Protein AF-A0A848GU28-F1 (afdb_monomer_lite)

Foldseek 3Di:
DDDDDDPDDDDPPPCCDPDLVNDDPVVSVVVVVVVVVVCVVVVVDDDQDPVNVVVVVVVVQVVCVVVVVDDPDDPVRVVVVVVVVCCVVCVVVVVVVVVVVVVVVPDDDPDDDDDDDDDD

Secondary structure (DSSP, 8-state):
---------PPP------SGGGS-HHHHHHHHHHHHHHHHHTT-S----HHHHHHHHHHHHHHHHHTT-S----HHHHHHHHHHHHHHHHHHHHHHHHHHHHHHTS--------------

pLDDT: mean 71.31, std 14.0, range [43.69, 92.38]

Organism: NCBI:txid2728837

Structure (mmCIF, N/CA/C/O backbone):
data_AF-A0A848GU28-F1
#
_entry.id   AF-A0A848GU28-F1
#
loop_
_atom_site.group_PDB
_atom_site.id
_atom_site.type_symbol
_atom_site.label_atom_id
_atom_site.label_alt_id
_atom_site.label_comp_id
_atom_site.label_asym_id
_atom_site.label_entity_id
_atom_site.label_seq_id
_atom_site.pdbx_PDB_ins_code
_atom_site.Cartn_x
_atom_site.Cartn_y
_atom_site.Cartn_z
_atom_site.occupancy
_atom_site.B_iso_or_equiv
_atom_site.auth_seq_id
_atom_site.auth_comp_id
_atom_site.auth_asym_id
_atom_site.auth_atom_id
_atom_site.pdbx_PDB_model_num
ATOM 1 N N . MET A 1 1 ? -33.425 -49.531 -48.532 1.00 43.69 1 MET A N 1
ATOM 2 C CA . MET A 1 1 ? -32.156 -48.773 -48.544 1.00 43.69 1 MET A CA 1
ATOM 3 C C . MET A 1 1 ? -32.493 -47.304 -48.344 1.00 43.69 1 MET A C 1
ATOM 5 O O . MET A 1 1 ? -33.384 -46.877 -49.054 1.00 43.69 1 MET A O 1
ATOM 9 N N . ALA A 1 2 ? -31.840 -46.645 -47.368 1.00 49.91 2 ALA A N 1
ATOM 10 C CA . ALA A 1 2 ? -31.670 -45.194 -47.113 1.00 49.91 2 ALA A CA 1
ATOM 11 C C . ALA A 1 2 ? -32.872 -44.238 -47.359 1.00 49.91 2 ALA A C 1
ATOM 13 O O . ALA A 1 2 ? -33.522 -44.290 -48.384 1.00 49.91 2 ALA A O 1
ATOM 14 N N . SER A 1 3 ? -33.209 -43.281 -46.495 1.00 46.41 3 SER A N 1
ATOM 15 C CA . SER A 1 3 ? -32.309 -42.405 -45.745 1.00 46.41 3 SER A CA 1
ATOM 16 C C . SER A 1 3 ? -33.035 -41.730 -44.577 1.00 46.41 3 SER A C 1
ATOM 18 O O . SER A 1 3 ? -34.057 -41.073 -44.755 1.00 46.41 3 SER A O 1
ATOM 20 N N . SER A 1 4 ? -32.430 -41.859 -43.399 1.00 52.81 4 SER A N 1
ATOM 21 C CA . SER A 1 4 ? -32.566 -40.958 -42.257 1.00 52.81 4 SER A CA 1
ATOM 22 C C . SER A 1 4 ? -32.234 -39.521 -42.680 1.00 52.81 4 SER A C 1
ATOM 24 O O . SER A 1 4 ? -31.148 -39.264 -43.200 1.00 52.81 4 SER A O 1
ATOM 26 N N . THR A 1 5 ? -33.165 -38.594 -42.463 1.00 67.44 5 THR A N 1
ATOM 27 C CA . THR A 1 5 ? -32.899 -37.152 -42.486 1.00 67.44 5 THR A CA 1
ATOM 28 C C . THR A 1 5 ? -32.626 -36.719 -41.044 1.00 67.44 5 THR A C 1
ATOM 30 O O . THR A 1 5 ? -33.557 -36.738 -40.237 1.00 67.44 5 THR A O 1
ATOM 33 N N . PRO A 1 6 ? -31.388 -36.355 -40.663 1.00 63.84 6 PRO A N 1
ATOM 34 C CA . PRO A 1 6 ? -31.147 -35.788 -39.344 1.00 63.84 6 PRO A CA 1
ATOM 35 C C . PRO A 1 6 ? -31.723 -34.360 -39.266 1.00 63.84 6 PRO A C 1
ATOM 37 O O . PRO A 1 6 ? -31.700 -33.637 -40.267 1.00 63.84 6 PRO A O 1
ATOM 40 N N . PRO A 1 7 ? -32.242 -33.929 -38.100 1.00 60.88 7 PRO A N 1
ATOM 41 C CA . PRO A 1 7 ? -32.740 -32.573 -37.921 1.00 60.88 7 PRO A CA 1
ATOM 42 C C . PRO A 1 7 ? -31.585 -31.577 -38.053 1.00 60.88 7 PRO A C 1
ATOM 44 O O . PRO A 1 7 ? -30.497 -31.786 -37.515 1.00 60.88 7 PRO A O 1
ATOM 47 N N . GLY A 1 8 ? -31.834 -30.493 -38.789 1.00 51.06 8 GLY A N 1
ATOM 48 C CA . GLY A 1 8 ? -30.879 -29.415 -39.003 1.00 51.06 8 GLY A CA 1
ATOM 49 C C . GLY A 1 8 ? -30.378 -28.843 -37.679 1.00 51.06 8 GLY A C 1
ATOM 50 O O . GLY A 1 8 ? -31.105 -28.142 -36.978 1.00 51.06 8 GLY A O 1
ATOM 51 N N . GLY A 1 9 ? -29.114 -29.122 -37.363 1.00 53.06 9 GLY A N 1
ATOM 52 C CA . GLY A 1 9 ? -28.350 -28.358 -36.392 1.00 53.06 9 GLY A CA 1
ATOM 53 C C . GLY A 1 9 ? -28.142 -26.957 -36.950 1.00 53.06 9 GLY A C 1
ATOM 54 O O . GLY A 1 9 ? -27.354 -26.764 -37.875 1.00 53.06 9 GLY A O 1
ATOM 55 N N . GLY A 1 10 ? -28.880 -25.984 -36.412 1.00 58.53 10 GLY A N 1
ATOM 56 C CA . GLY A 1 10 ? -28.589 -24.573 -36.636 1.00 58.53 10 GLY A CA 1
ATOM 57 C C . GLY A 1 10 ? -27.129 -24.260 -36.271 1.00 58.53 10 GLY A C 1
ATOM 58 O O . GLY A 1 10 ? -26.540 -24.967 -35.447 1.00 58.53 10 GLY A O 1
ATOM 59 N N . PRO A 1 11 ? -26.518 -23.232 -36.887 1.00 60.78 11 PRO A N 1
ATOM 60 C CA . PRO A 1 11 ? -25.116 -22.899 -36.650 1.00 60.78 11 PRO A CA 1
ATOM 61 C C . PRO A 1 11 ? -24.869 -22.704 -35.146 1.00 60.78 11 PRO A C 1
ATOM 63 O O . PRO A 1 11 ? -25.729 -22.121 -34.476 1.00 60.78 11 PRO A O 1
ATOM 66 N N . PRO A 1 12 ? -23.726 -23.164 -34.592 1.00 55.97 12 PRO A N 1
ATOM 67 C CA . PRO A 1 12 ? -23.436 -22.970 -33.180 1.00 55.97 12 PRO A CA 1
ATOM 68 C C . PRO A 1 12 ? -23.502 -21.472 -32.904 1.00 55.97 12 PRO A C 1
ATOM 70 O O . PRO A 1 12 ? -22.793 -20.686 -33.540 1.00 55.97 12 PRO A O 1
ATOM 73 N N . ALA A 1 13 ? -24.393 -21.070 -31.997 1.00 56.31 13 ALA A N 1
ATOM 74 C CA . ALA A 1 13 ? -24.432 -19.707 -31.506 1.00 56.31 13 ALA A CA 1
ATOM 75 C C . ALA A 1 13 ? -23.026 -19.397 -30.995 1.00 56.31 13 ALA A C 1
ATOM 77 O O . ALA A 1 13 ? -22.606 -19.935 -29.971 1.00 56.31 13 ALA A O 1
ATOM 78 N N . ARG A 1 14 ? -22.273 -18.592 -31.757 1.00 58.22 14 ARG A N 1
ATOM 79 C CA . ARG A 1 14 ? -20.974 -18.076 -31.338 1.00 58.22 14 ARG A CA 1
ATOM 80 C C . ARG A 1 14 ? -21.202 -17.487 -29.959 1.00 58.22 14 ARG A C 1
ATOM 82 O O . ARG A 1 14 ? -21.944 -16.516 -29.823 1.00 58.22 14 ARG A O 1
ATOM 89 N N . SER A 1 15 ? -20.644 -18.122 -28.935 1.00 59.28 15 SER A N 1
ATOM 90 C CA . SER A 1 15 ? -20.663 -17.590 -27.586 1.00 59.28 15 SER A CA 1
ATOM 91 C C . SER A 1 15 ? -19.794 -16.339 -27.615 1.00 59.28 15 SER A C 1
ATOM 93 O O . SER A 1 15 ? -18.591 -16.412 -27.376 1.00 59.28 15 SER A O 1
ATOM 95 N N . PHE A 1 16 ? -20.380 -15.198 -27.985 1.00 58.84 16 PHE A N 1
ATOM 96 C CA . PHE A 1 16 ? -19.820 -13.894 -27.667 1.00 58.84 16 PHE A CA 1
ATOM 97 C C . PHE A 1 16 ? -19.574 -13.935 -26.167 1.00 58.84 16 PHE A C 1
ATOM 99 O O . PHE A 1 16 ? -20.510 -14.192 -25.404 1.00 58.84 16 PHE A O 1
ATOM 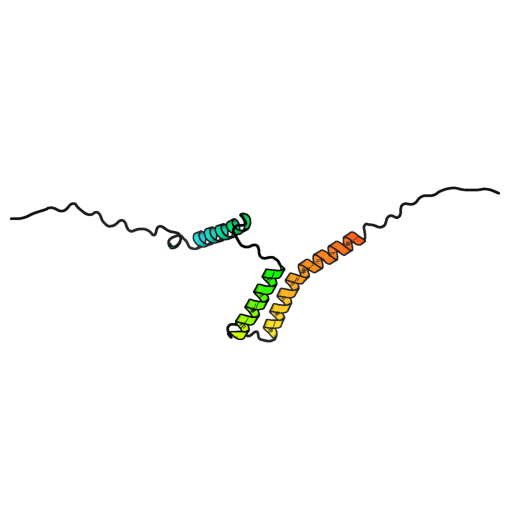106 N N . GLY A 1 17 ? -18.294 -13.903 -25.798 1.00 64.94 17 GLY A N 1
ATOM 107 C CA . GLY A 1 17 ? -17.822 -14.432 -24.531 1.00 64.94 17 GLY A CA 1
ATOM 108 C C . GLY A 1 17 ? -18.671 -13.931 -23.368 1.00 64.94 17 GLY A C 1
ATOM 109 O O . GLY A 1 17 ? -18.782 -12.734 -23.113 1.00 64.94 17 GLY A O 1
ATOM 110 N N . ARG A 1 18 ? -19.343 -14.863 -22.694 1.00 78.81 18 ARG A N 1
ATOM 111 C CA . ARG A 1 18 ? -20.056 -14.576 -21.455 1.00 78.81 18 ARG A CA 1
ATOM 112 C C . ARG A 1 18 ? -19.078 -14.791 -20.319 1.00 78.81 18 ARG A C 1
ATOM 114 O O . ARG A 1 18 ? -18.558 -15.890 -20.160 1.00 78.81 18 ARG A O 1
ATOM 121 N N . GLY A 1 19 ? -18.865 -13.754 -19.525 1.00 83.25 19 GLY A N 1
ATOM 122 C CA . GLY A 1 19 ? -18.037 -13.831 -18.331 1.00 83.25 19 GLY A CA 1
ATOM 123 C C . GLY A 1 19 ? -17.171 -12.598 -18.148 1.00 83.25 19 GLY A C 1
ATOM 124 O O . GLY A 1 19 ? -17.006 -11.783 -19.053 1.00 83.25 19 GLY A O 1
ATOM 125 N N . PHE A 1 20 ? -16.604 -12.483 -16.953 1.00 86.50 20 PHE A N 1
ATOM 126 C CA . PHE A 1 20 ? -15.766 -11.355 -16.557 1.00 86.50 20 PHE A CA 1
ATOM 127 C C . PHE A 1 20 ? -14.552 -11.161 -17.478 1.00 86.50 20 PHE A C 1
ATOM 129 O O . PHE A 1 20 ? -14.164 -10.032 -17.751 1.00 86.50 20 PHE A O 1
ATOM 136 N N . ALA A 1 21 ? -13.986 -12.256 -17.997 1.00 87.19 21 ALA A N 1
ATOM 137 C CA . ALA A 1 21 ? -12.829 -12.248 -18.895 1.00 87.19 21 ALA A CA 1
ATOM 138 C C . ALA A 1 21 ? -13.147 -11.794 -20.331 1.00 87.19 21 ALA A C 1
ATOM 140 O O . ALA A 1 21 ? -12.236 -11.503 -21.095 1.00 87.19 21 ALA A O 1
ATOM 141 N N . SER A 1 22 ? -14.423 -11.765 -20.713 1.00 87.81 22 SER A N 1
ATOM 142 C CA . SER A 1 22 ? -14.866 -11.391 -22.060 1.00 87.81 22 SER A CA 1
ATOM 143 C C . SER A 1 22 ? -15.533 -10.013 -22.110 1.00 87.81 22 SER A C 1
ATOM 145 O O . SER A 1 22 ? -15.982 -9.594 -23.174 1.00 87.81 22 SER A O 1
ATOM 147 N N . MET A 1 23 ? -15.624 -9.325 -20.965 1.00 85.69 23 MET A N 1
ATOM 148 C CA . MET A 1 23 ? -16.049 -7.928 -20.884 1.00 85.69 23 MET A CA 1
ATOM 149 C C . MET A 1 23 ? -14.942 -6.983 -21.354 1.00 85.69 23 MET A C 1
ATOM 151 O O . MET A 1 23 ? -13.771 -7.346 -21.421 1.00 85.69 23 MET A O 1
ATOM 155 N N . ASP A 1 24 ? -15.339 -5.744 -21.627 1.00 90.75 24 ASP A N 1
ATOM 156 C CA . ASP A 1 24 ? -14.418 -4.640 -21.857 1.00 90.75 24 ASP A CA 1
ATOM 157 C C . ASP A 1 24 ? -13.440 -4.453 -20.668 1.00 90.75 24 ASP A C 1
ATOM 159 O O . ASP A 1 24 ? -13.872 -4.534 -19.508 1.00 90.75 24 ASP A O 1
ATOM 163 N N . PRO A 1 25 ? -12.137 -4.217 -20.920 1.00 90.88 25 PRO A N 1
ATOM 164 C CA . PRO A 1 25 ? -11.122 -4.099 -19.873 1.00 90.88 25 PRO A CA 1
ATOM 165 C C . PRO A 1 25 ? -11.344 -2.917 -18.921 1.00 90.88 25 PRO A C 1
ATOM 167 O O . PRO A 1 25 ? -11.020 -3.030 -17.736 1.00 90.88 25 PRO A O 1
ATOM 170 N N . GLU A 1 26 ? -11.916 -1.802 -19.382 1.00 90.75 26 GLU A N 1
ATOM 171 C CA . GLU A 1 26 ? -12.219 -0.664 -18.509 1.00 90.75 26 GLU A CA 1
ATOM 172 C C . GLU A 1 26 ? -13.318 -1.046 -17.520 1.00 90.75 26 GLU A C 1
ATOM 174 O O . GLU A 1 26 ? -13.175 -0.866 -16.306 1.00 90.75 26 GLU A O 1
ATOM 179 N N . ARG A 1 27 ? -14.370 -1.698 -18.025 1.00 89.50 27 ARG A N 1
ATOM 180 C CA . ARG A 1 27 ? -15.464 -2.214 -17.196 1.00 89.50 27 ARG A CA 1
ATOM 181 C C . ARG A 1 27 ? -14.993 -3.298 -16.228 1.00 89.50 27 ARG A C 1
ATOM 183 O O . ARG A 1 27 ? -15.434 -3.338 -15.080 1.00 89.50 27 ARG A O 1
ATOM 190 N N . GLN A 1 28 ? -14.082 -4.165 -16.660 1.00 92.38 28 GLN A N 1
ATOM 191 C CA . GLN A 1 28 ? -13.479 -5.187 -15.806 1.00 92.38 28 GLN A CA 1
ATOM 192 C C . GLN A 1 28 ? -12.715 -4.550 -14.639 1.00 92.38 28 GLN A C 1
ATOM 194 O O . GLN A 1 28 ? -12.895 -4.945 -13.484 1.00 92.38 28 GLN A O 1
ATOM 199 N N . ARG A 1 29 ? -11.905 -3.524 -14.926 1.00 92.00 29 ARG A N 1
ATOM 200 C CA . ARG A 1 29 ? -11.154 -2.778 -13.913 1.00 92.00 29 ARG A CA 1
ATOM 201 C C . ARG A 1 29 ? -12.082 -2.067 -12.943 1.00 92.00 29 ARG A C 1
ATOM 203 O O . ARG A 1 29 ? -11.820 -2.088 -11.742 1.00 92.00 29 ARG A O 1
ATOM 210 N N . GLU A 1 30 ? -13.155 -1.461 -13.435 1.00 91.31 30 GLU A N 1
ATOM 211 C CA . GLU A 1 30 ? -14.131 -0.781 -12.591 1.00 91.31 30 GLU A CA 1
ATOM 212 C C . GLU A 1 30 ? -14.810 -1.758 -11.624 1.00 91.31 30 GLU A C 1
ATOM 214 O O . GLU A 1 30 ? -14.818 -1.517 -10.416 1.00 91.31 30 GLU A O 1
ATOM 219 N N . ILE A 1 31 ? -15.292 -2.899 -12.125 1.00 90.31 31 ILE A N 1
ATOM 220 C CA . ILE A 1 31 ? -15.928 -3.935 -11.301 1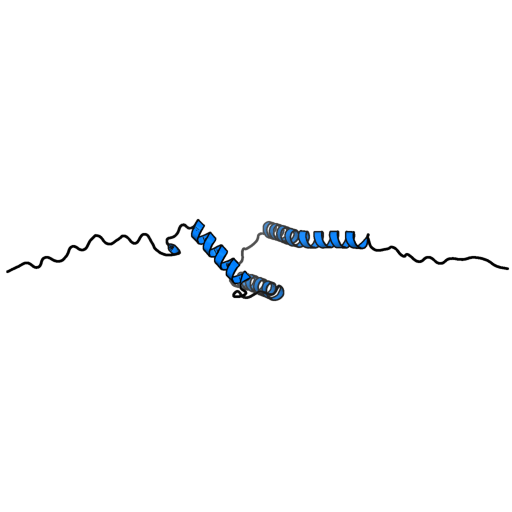.00 90.31 31 ILE A CA 1
ATOM 221 C C . ILE A 1 31 ? -14.931 -4.524 -10.294 1.00 90.31 31 ILE A C 1
ATOM 223 O O . ILE A 1 31 ? -15.272 -4.680 -9.124 1.00 90.31 31 ILE A O 1
ATOM 227 N N . ALA A 1 32 ? -13.689 -4.806 -10.703 1.00 91.19 32 ALA A N 1
ATOM 228 C CA . ALA A 1 32 ? -12.643 -5.267 -9.787 1.00 91.19 32 ALA A CA 1
ATOM 229 C C . ALA A 1 32 ? -12.358 -4.228 -8.688 1.00 91.19 32 ALA A C 1
ATOM 231 O O . ALA A 1 32 ? -12.272 -4.565 -7.506 1.00 91.19 32 ALA A O 1
ATOM 232 N N . SER A 1 33 ? -12.279 -2.950 -9.067 1.00 89.56 33 SER A N 1
ATOM 233 C CA . SER A 1 33 ? -12.038 -1.836 -8.143 1.00 89.56 33 SER A CA 1
ATOM 234 C C . SER A 1 33 ? -13.208 -1.623 -7.179 1.00 89.56 33 SER A C 1
ATOM 236 O O . SER A 1 33 ? -13.008 -1.261 -6.022 1.00 89.56 33 SER A O 1
ATOM 238 N N . GLN A 1 34 ? -14.447 -1.832 -7.630 1.00 89.50 34 GLN A N 1
ATOM 239 C CA . GLN A 1 34 ? -15.633 -1.817 -6.771 1.00 89.50 34 GLN A CA 1
ATOM 240 C C . GLN A 1 34 ? -15.663 -3.030 -5.831 1.00 89.50 34 GLN A C 1
ATOM 242 O O . GLN A 1 34 ? -15.944 -2.863 -4.650 1.00 89.50 34 GLN A O 1
ATOM 247 N N . GLY A 1 35 ? -15.311 -4.224 -6.315 1.00 87.69 35 GLY A N 1
ATOM 248 C CA . GLY A 1 35 ? -15.247 -5.442 -5.505 1.00 87.69 35 GLY A CA 1
ATOM 249 C C . GLY A 1 35 ? -14.223 -5.354 -4.372 1.00 87.69 35 GLY A C 1
ATOM 250 O O . GLY A 1 35 ? -14.539 -5.708 -3.239 1.00 87.69 35 GLY A O 1
ATOM 251 N N . GLY A 1 36 ? -13.033 -4.814 -4.652 1.00 83.81 36 GLY A N 1
ATOM 252 C CA . GLY A 1 36 ? -12.007 -4.574 -3.632 1.00 83.81 36 GLY A CA 1
ATOM 253 C C . GLY A 1 36 ? -12.466 -3.585 -2.558 1.00 83.81 36 GLY A C 1
ATOM 254 O O . GLY A 1 36 ? -12.371 -3.880 -1.370 1.00 83.81 36 GLY A O 1
ATOM 255 N N . ARG A 1 37 ? -13.042 -2.445 -2.965 1.00 82.56 37 ARG A N 1
ATOM 256 C CA . ARG A 1 37 ? -13.591 -1.448 -2.026 1.00 82.56 37 ARG A CA 1
ATOM 257 C C . ARG A 1 37 ? -14.715 -2.022 -1.171 1.00 82.56 37 ARG A C 1
ATOM 259 O O . ARG A 1 37 ? -14.657 -1.921 0.047 1.00 82.56 37 ARG A O 1
ATOM 266 N N . ALA A 1 38 ? -15.670 -2.710 -1.792 1.00 82.06 38 ALA A N 1
ATOM 267 C CA . ALA A 1 38 ? -16.777 -3.338 -1.084 1.00 82.06 38 ALA A CA 1
ATOM 268 C C . ALA A 1 38 ? -16.303 -4.401 -0.078 1.00 82.06 38 ALA A C 1
ATOM 270 O O . ALA A 1 38 ? -16.907 -4.544 0.979 1.00 82.06 38 ALA A O 1
ATOM 271 N N . ALA A 1 39 ? -15.236 -5.149 -0.375 1.00 83.25 39 ALA A N 1
ATOM 272 C CA . ALA A 1 39 ? -14.689 -6.143 0.549 1.00 83.25 39 ALA A CA 1
ATOM 273 C C . ALA A 1 39 ? -14.063 -5.510 1.804 1.00 83.25 39 ALA A C 1
ATOM 275 O O . ALA A 1 39 ? -14.210 -6.067 2.896 1.00 83.25 39 ALA A O 1
ATOM 276 N N . HIS A 1 40 ? -13.411 -4.352 1.646 1.00 75.62 40 HIS A N 1
ATOM 277 C CA . HIS A 1 40 ? -12.917 -3.539 2.759 1.00 75.62 40 HIS A CA 1
ATOM 278 C C . HIS A 1 40 ? -14.068 -2.910 3.549 1.00 75.62 40 HIS A C 1
ATOM 280 O O . HIS A 1 40 ? -14.126 -3.072 4.759 1.00 75.62 40 HIS A O 1
ATOM 286 N N . GLU A 1 41 ? -15.030 -2.277 2.872 1.00 76.81 41 GLU A N 1
ATOM 287 C CA . GLU A 1 41 ? -16.205 -1.663 3.513 1.00 76.81 41 GLU A CA 1
ATOM 288 C C . GLU A 1 41 ? -17.042 -2.674 4.310 1.00 76.81 41 GLU A C 1
ATOM 290 O O . GLU A 1 41 ? -17.600 -2.343 5.352 1.00 76.81 41 GLU A O 1
ATOM 295 N N . ARG A 1 42 ? -17.136 -3.919 3.830 1.00 80.06 42 ARG A N 1
ATOM 296 C CA . ARG A 1 42 ? -17.890 -4.998 4.487 1.00 80.06 42 ARG A CA 1
ATOM 297 C C . ARG A 1 42 ? -17.106 -5.714 5.590 1.00 80.06 42 ARG A C 1
ATOM 299 O O . ARG A 1 42 ? -17.650 -6.647 6.174 1.00 80.06 42 ARG A O 1
ATOM 306 N N . GLY A 1 43 ? -15.843 -5.353 5.839 1.00 71.88 43 GLY A N 1
ATOM 307 C CA . GLY A 1 43 ? -14.994 -6.004 6.848 1.00 71.88 43 GLY A CA 1
ATOM 308 C C . GLY A 1 43 ? -14.674 -7.476 6.552 1.00 71.88 43 GLY A C 1
ATOM 309 O O . GLY A 1 43 ? -14.233 -8.212 7.427 1.00 71.88 43 GLY A O 1
ATOM 310 N N . THR A 1 44 ? -14.922 -7.936 5.321 1.00 75.69 44 THR A N 1
ATOM 311 C CA . THR A 1 44 ? -14.541 -9.288 4.875 1.00 75.69 44 THR A CA 1
ATOM 312 C C . THR A 1 44 ? -13.060 -9.381 4.518 1.00 75.69 44 THR A C 1
ATOM 314 O O . THR A 1 44 ? -12.496 -10.472 4.495 1.00 75.69 44 THR A O 1
ATOM 317 N N . ALA A 1 45 ? -12.433 -8.242 4.218 1.00 74.69 45 ALA A N 1
ATOM 318 C CA . ALA A 1 45 ? -10.994 -8.145 4.052 1.00 74.69 45 ALA A CA 1
ATOM 319 C C . ALA A 1 45 ? -10.302 -8.080 5.422 1.00 74.69 45 ALA A C 1
ATOM 321 O O . ALA A 1 45 ? -10.840 -7.515 6.370 1.00 74.69 45 ALA A O 1
ATOM 322 N N . HIS A 1 46 ? -9.088 -8.628 5.509 1.00 71.50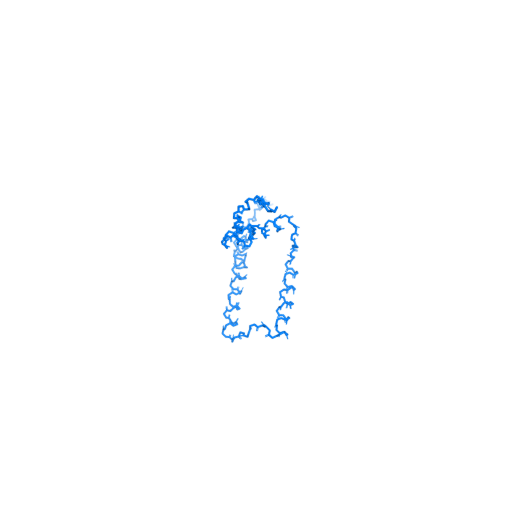 46 HIS A N 1
ATOM 323 C CA . HIS A 1 46 ? -8.230 -8.434 6.673 1.00 71.50 46 HIS A CA 1
ATOM 324 C C . HIS A 1 46 ? -7.884 -6.945 6.795 1.00 71.50 46 HIS A C 1
ATOM 326 O O . HIS A 1 46 ? -7.292 -6.358 5.883 1.00 71.50 46 HIS A O 1
ATOM 332 N N . GLU A 1 47 ? -8.292 -6.332 7.903 1.00 72.00 47 GLU A N 1
ATOM 333 C CA . GLU A 1 47 ? -7.868 -4.984 8.249 1.00 72.00 47 GLU A CA 1
ATOM 334 C C . GLU A 1 47 ? -6.444 -5.051 8.778 1.00 72.00 47 GLU A C 1
ATOM 336 O O . GLU A 1 47 ? -6.195 -5.557 9.869 1.00 72.00 47 GLU A O 1
ATOM 341 N N . PHE A 1 48 ? -5.501 -4.555 7.984 1.00 72.50 48 PHE A N 1
ATOM 342 C CA . PHE A 1 48 ? -4.134 -4.410 8.447 1.00 72.50 48 PHE A CA 1
ATOM 343 C C . PHE A 1 48 ? -4.089 -3.295 9.478 1.00 72.50 48 PHE A C 1
ATOM 345 O O . PHE A 1 48 ? -4.381 -2.134 9.170 1.00 72.50 48 PHE A O 1
ATOM 352 N N . THR A 1 49 ? -3.660 -3.628 10.688 1.00 81.69 49 THR A N 1
ATOM 353 C CA . THR A 1 49 ? -3.240 -2.593 11.623 1.00 81.69 49 THR A CA 1
ATOM 354 C C . THR A 1 49 ? -2.020 -1.860 11.052 1.00 81.69 49 THR A C 1
ATOM 356 O O . THR A 1 49 ? -1.231 -2.408 10.274 1.00 81.69 49 THR A O 1
ATOM 359 N N . SER A 1 50 ? -1.827 -0.597 11.438 1.00 77.50 50 SER A N 1
ATOM 360 C CA . SER A 1 50 ? -0.655 0.188 11.016 1.00 77.50 50 SER A CA 1
ATOM 361 C C . SER A 1 50 ? 0.675 -0.497 11.360 1.00 77.50 50 SER A C 1
ATOM 363 O O . SER A 1 50 ? 1.676 -0.300 10.669 1.00 77.50 50 SER A O 1
ATOM 365 N N . GLU A 1 51 ? 0.690 -1.294 12.429 1.00 79.25 51 GLU A N 1
ATOM 366 C CA . GLU A 1 51 ? 1.846 -2.078 12.854 1.00 79.25 51 GLU A CA 1
ATOM 367 C C . GLU A 1 51 ? 2.097 -3.263 11.913 1.00 79.25 51 GLU A C 1
ATOM 369 O O . GLU A 1 51 ? 3.200 -3.390 11.377 1.00 79.25 51 GLU A O 1
ATOM 374 N N . GLU A 1 52 ? 1.064 -4.048 11.602 1.00 79.94 52 GLU A N 1
ATOM 375 C CA . GLU A 1 52 ? 1.163 -5.176 10.667 1.00 79.94 52 GLU A CA 1
ATOM 376 C C . GLU A 1 52 ? 1.533 -4.728 9.250 1.00 79.94 52 GLU A C 1
ATOM 378 O O . GLU A 1 52 ? 2.375 -5.352 8.604 1.00 79.94 52 GLU A O 1
ATOM 383 N N . ALA A 1 53 ? 0.977 -3.612 8.764 1.00 84.88 53 ALA A N 1
ATOM 384 C CA . ALA A 1 53 ? 1.335 -3.059 7.457 1.00 84.88 53 ALA A CA 1
ATOM 385 C C . ALA A 1 53 ? 2.829 -2.691 7.385 1.00 84.88 53 ALA A C 1
ATOM 387 O O . ALA A 1 53 ? 3.501 -2.933 6.376 1.00 84.88 53 ALA A O 1
ATOM 388 N N . ARG A 1 54 ? 3.372 -2.135 8.476 1.00 83.06 54 ARG A N 1
ATOM 389 C CA . ARG A 1 54 ? 4.790 -1.776 8.581 1.00 83.06 54 ARG A CA 1
ATOM 390 C C . ARG A 1 54 ? 5.681 -3.011 8.650 1.00 83.06 54 ARG A C 1
ATOM 392 O O . ARG A 1 54 ? 6.728 -3.035 7.997 1.00 83.06 54 ARG A O 1
ATOM 399 N N . GLU A 1 55 ? 5.287 -4.026 9.415 1.00 84.44 55 GLU A N 1
ATOM 400 C CA . GLU A 1 55 ? 6.030 -5.282 9.512 1.00 84.44 55 GLU A CA 1
ATOM 401 C C . GLU A 1 55 ? 6.036 -6.024 8.172 1.00 84.44 55 GLU A C 1
ATOM 403 O O . GLU A 1 55 ? 7.101 -6.418 7.690 1.00 84.44 55 GLU A O 1
ATOM 408 N N . ALA A 1 56 ? 4.877 -6.130 7.518 1.00 85.94 56 ALA A N 1
ATOM 409 C CA . ALA A 1 56 ? 4.739 -6.742 6.203 1.00 85.94 56 ALA A CA 1
ATOM 410 C C . ALA A 1 56 ? 5.574 -6.010 5.142 1.00 85.94 56 ALA A C 1
ATOM 412 O O . ALA A 1 56 ? 6.289 -6.655 4.374 1.00 85.94 56 ALA A O 1
ATOM 413 N N . GLY A 1 57 ? 5.558 -4.672 5.135 1.00 84.88 57 GLY A N 1
ATOM 414 C CA . GLY A 1 57 ? 6.398 -3.867 4.245 1.00 84.88 57 GLY A CA 1
ATOM 415 C C . GLY A 1 57 ? 7.896 -4.075 4.497 1.00 84.88 57 GLY A C 1
ATOM 416 O O . GLY A 1 57 ? 8.659 -4.303 3.558 1.00 84.88 57 GLY A O 1
ATOM 417 N N . SER A 1 58 ? 8.316 -4.074 5.766 1.00 86.94 58 SER A N 1
ATOM 418 C CA . SER A 1 58 ? 9.706 -4.341 6.167 1.00 86.94 58 SER A CA 1
ATOM 419 C C . SER A 1 58 ? 10.160 -5.738 5.738 1.00 86.94 58 SER A C 1
ATOM 421 O O . SER A 1 58 ? 11.225 -5.903 5.142 1.00 86.94 58 SER A O 1
ATOM 423 N N . LYS A 1 59 ? 9.325 -6.752 5.981 1.00 89.38 59 LYS A N 1
ATOM 424 C CA . LYS A 1 59 ? 9.590 -8.141 5.603 1.00 89.38 59 LYS A CA 1
ATOM 425 C C . LYS A 1 59 ? 9.643 -8.319 4.088 1.00 89.38 59 LYS A C 1
ATOM 427 O O . LYS A 1 59 ? 10.538 -8.998 3.596 1.00 89.38 59 LYS A O 1
ATOM 432 N N . GLY A 1 60 ? 8.729 -7.689 3.353 1.00 87.19 60 GLY A N 1
ATOM 433 C CA . GLY A 1 60 ? 8.709 -7.708 1.892 1.00 87.19 60 GLY A CA 1
ATOM 434 C C . GLY A 1 60 ? 9.958 -7.070 1.284 1.00 87.19 60 GLY A C 1
ATOM 435 O O . GLY A 1 60 ? 10.565 -7.658 0.393 1.00 87.19 60 GLY A O 1
ATOM 436 N N . GLY A 1 61 ? 10.391 -5.922 1.813 1.00 84.25 61 GLY A N 1
ATOM 437 C CA . GLY A 1 61 ? 11.618 -5.253 1.375 1.00 84.25 61 GLY A CA 1
ATOM 438 C C . GLY A 1 61 ? 12.870 -6.098 1.616 1.00 84.25 61 GLY A C 1
ATOM 439 O O . GLY A 1 61 ? 13.682 -6.266 0.708 1.00 84.25 61 GLY A O 1
ATOM 440 N N . LYS A 1 62 ? 12.991 -6.702 2.807 1.00 84.06 62 LYS A N 1
ATOM 441 C CA . LYS A 1 62 ? 14.092 -7.626 3.129 1.00 84.06 62 LYS A CA 1
ATOM 442 C C . LYS A 1 62 ? 14.093 -8.844 2.210 1.00 84.06 62 LYS A C 1
ATOM 444 O O . LYS A 1 62 ? 15.112 -9.144 1.603 1.00 84.06 62 LYS A O 1
ATOM 449 N N . ALA A 1 63 ? 12.937 -9.482 2.032 1.00 84.0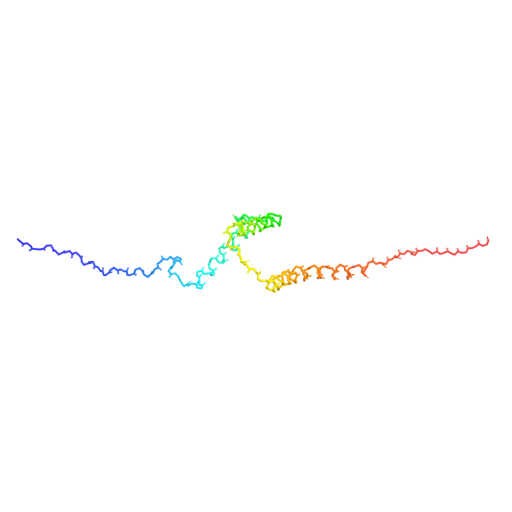0 63 ALA A N 1
ATOM 450 C CA . ALA A 1 63 ? 12.806 -10.649 1.167 1.00 84.00 63 ALA A CA 1
ATOM 451 C C . ALA A 1 63 ? 13.123 -10.331 -0.304 1.00 84.00 63 ALA A C 1
ATOM 453 O O . ALA A 1 63 ? 13.724 -11.153 -0.987 1.00 84.00 63 ALA A O 1
ATOM 454 N N . ALA A 1 64 ? 12.739 -9.154 -0.807 1.00 81.56 64 ALA A N 1
ATOM 455 C CA . ALA A 1 64 ? 13.084 -8.723 -2.161 1.00 81.56 64 ALA A CA 1
ATOM 456 C C . ALA A 1 64 ? 14.595 -8.500 -2.325 1.00 81.56 64 ALA A C 1
ATOM 458 O O . ALA A 1 64 ? 15.158 -8.878 -3.352 1.00 81.56 64 ALA A O 1
ATOM 459 N N . HIS A 1 65 ? 15.250 -7.932 -1.309 1.00 79.44 65 HIS A N 1
ATOM 460 C CA . HIS A 1 65 ? 16.698 -7.731 -1.309 1.00 79.44 65 HIS A CA 1
ATOM 461 C C . HIS A 1 65 ? 17.453 -9.066 -1.244 1.00 79.44 65 HIS A C 1
ATOM 463 O O . HIS A 1 65 ? 18.341 -9.310 -2.052 1.00 79.44 65 HIS A O 1
ATOM 469 N N . GLU A 1 66 ? 17.027 -9.981 -0.370 1.00 80.69 66 GLU A N 1
ATOM 470 C CA . GLU A 1 66 ? 17.583 -11.338 -0.260 1.00 80.69 66 GLU A CA 1
ATOM 471 C C . GLU A 1 66 ? 17.414 -12.159 -1.548 1.00 80.69 66 GLU A C 1
ATOM 473 O O . GLU A 1 66 ? 18.286 -12.946 -1.907 1.00 80.69 66 GLU A O 1
ATOM 478 N N . ARG A 1 67 ? 16.294 -11.980 -2.260 1.00 84.06 67 ARG A N 1
ATOM 479 C CA . ARG A 1 67 ? 15.999 -12.684 -3.519 1.00 84.06 67 ARG A CA 1
ATOM 480 C C . ARG A 1 67 ? 16.627 -12.027 -4.750 1.00 84.06 67 ARG A C 1
ATOM 482 O O . ARG A 1 67 ? 16.458 -12.553 -5.846 1.00 84.06 67 ARG A O 1
ATOM 489 N N . GLY A 1 68 ? 17.295 -10.882 -4.596 1.00 78.69 68 GLY A N 1
ATOM 490 C CA . GLY A 1 68 ? 17.864 -10.122 -5.714 1.00 78.69 68 GLY A CA 1
ATOM 491 C C . GLY A 1 68 ? 16.818 -9.549 -6.678 1.00 78.69 68 GLY A C 1
ATOM 492 O O . GLY A 1 68 ? 17.154 -9.169 -7.792 1.00 78.69 68 GLY A O 1
ATOM 493 N N . THR A 1 69 ? 15.545 -9.497 -6.274 1.00 77.38 69 THR A N 1
ATOM 494 C CA . THR A 1 69 ? 14.459 -8.876 -7.054 1.00 77.38 69 THR A CA 1
ATOM 495 C C . THR A 1 69 ? 14.212 -7.428 -6.636 1.00 77.38 69 THR A C 1
ATOM 497 O O . THR A 1 69 ? 13.265 -6.802 -7.110 1.00 77.38 69 THR A O 1
ATOM 500 N N . ALA A 1 70 ? 14.990 -6.917 -5.682 1.00 76.06 70 ALA A N 1
ATOM 501 C CA . ALA A 1 70 ? 14.954 -5.517 -5.305 1.00 76.06 70 ALA A CA 1
ATOM 502 C C . ALA A 1 70 ? 15.467 -4.651 -6.460 1.00 76.06 70 ALA A C 1
ATOM 504 O O . ALA A 1 70 ? 16.423 -5.010 -7.144 1.00 76.06 70 ALA A O 1
ATOM 505 N N . HIS A 1 71 ? 14.830 -3.498 -6.654 1.00 73.31 71 HIS A N 1
ATOM 506 C CA . HIS A 1 71 ? 15.350 -2.465 -7.541 1.00 73.31 71 HIS A CA 1
ATOM 507 C C . HIS A 1 71 ? 16.653 -1.920 -6.944 1.00 73.31 71 HIS A C 1
ATOM 509 O O . HIS A 1 71 ? 16.660 -1.435 -5.810 1.00 73.31 71 HIS A O 1
ATOM 515 N N . GLU A 1 72 ? 17.747 -2.041 -7.691 1.00 74.94 72 GLU A N 1
ATOM 516 C CA . GLU A 1 72 ? 19.018 -1.380 -7.398 1.00 74.94 72 GLU A CA 1
ATOM 517 C C . GLU A 1 72 ? 18.833 0.108 -7.687 1.00 74.94 72 GLU A C 1
ATOM 519 O O . GLU A 1 72 ? 18.888 0.548 -8.833 1.00 74.94 72 GLU A O 1
ATOM 524 N N . PHE A 1 73 ? 18.545 0.880 -6.644 1.00 71.38 73 PHE A N 1
ATOM 525 C CA . PHE A 1 73 ? 18.506 2.327 -6.771 1.00 71.38 73 PHE A CA 1
ATOM 526 C C . PHE A 1 73 ? 19.930 2.852 -6.902 1.00 71.38 73 PHE A C 1
ATOM 528 O O . PHE A 1 73 ? 20.773 2.607 -6.033 1.00 71.38 73 PHE A O 1
ATOM 535 N N . ASP A 1 74 ? 20.182 3.661 -7.926 1.00 78.38 74 ASP A N 1
ATOM 536 C CA . ASP A 1 74 ? 21.353 4.521 -7.895 1.00 78.38 74 ASP A CA 1
ATOM 537 C C . ASP A 1 74 ? 21.230 5.545 -6.740 1.00 78.38 74 ASP A C 1
ATOM 539 O O . ASP A 1 74 ? 20.157 5.802 -6.178 1.00 78.38 74 ASP A O 1
ATOM 543 N N . SER A 1 75 ? 22.359 6.119 -6.322 1.00 76.44 75 SER A N 1
ATOM 544 C CA . SER A 1 75 ? 22.392 7.030 -5.167 1.00 76.44 75 SER A CA 1
ATOM 545 C C . SER A 1 75 ? 21.558 8.304 -5.353 1.00 76.44 75 SER A C 1
ATOM 547 O O . SER A 1 75 ? 21.206 8.951 -4.363 1.00 76.44 75 SER A O 1
ATOM 549 N N . GLU A 1 76 ? 21.271 8.710 -6.588 1.00 77.19 76 GLU A N 1
ATOM 550 C CA . GLU A 1 76 ? 20.463 9.890 -6.882 1.00 77.19 76 GLU A CA 1
ATOM 551 C C . GLU A 1 76 ? 18.966 9.549 -6.832 1.00 77.19 76 GLU A C 1
ATOM 553 O O . GLU A 1 76 ? 18.184 10.258 -6.188 1.00 77.19 76 GLU A O 1
ATOM 558 N N . GLU A 1 77 ? 18.588 8.407 -7.396 1.00 76.44 77 GLU A N 1
ATOM 559 C CA . GLU A 1 77 ? 17.237 7.862 -7.418 1.00 76.44 77 GLU A CA 1
ATOM 560 C C . GLU A 1 77 ? 16.758 7.495 -6.006 1.00 76.44 77 GLU A C 1
ATOM 562 O O . GLU A 1 77 ? 15.656 7.882 -5.604 1.00 76.44 77 GLU A O 1
ATOM 567 N N . ALA A 1 78 ? 17.613 6.868 -5.188 1.00 82.06 78 ALA A N 1
ATOM 568 C CA . ALA A 1 78 ? 17.314 6.575 -3.783 1.00 82.06 78 ALA A CA 1
ATOM 569 C C . ALA A 1 78 ? 17.009 7.855 -2.983 1.00 82.06 78 ALA A C 1
ATOM 571 O O . ALA A 1 78 ? 16.079 7.900 -2.171 1.00 82.06 78 ALA A O 1
ATOM 572 N N . ARG A 1 79 ? 17.769 8.932 -3.233 1.00 80.75 79 ARG A N 1
ATOM 573 C CA . ARG A 1 79 ? 17.549 10.240 -2.595 1.00 80.75 79 ARG A CA 1
ATOM 574 C C . ARG A 1 79 ? 16.260 10.893 -3.077 1.00 80.75 79 ARG A C 1
ATOM 576 O O . ARG A 1 79 ? 15.549 11.486 -2.266 1.00 80.75 79 ARG A O 1
ATOM 583 N N . ALA A 1 80 ? 15.946 10.802 -4.367 1.00 81.25 80 ALA A N 1
ATOM 584 C CA . ALA A 1 80 ? 14.698 11.323 -4.918 1.00 81.25 80 ALA A CA 1
ATOM 585 C C . ALA A 1 80 ? 13.476 10.597 -4.332 1.00 81.25 80 ALA A C 1
ATOM 587 O O . ALA A 1 80 ? 12.537 11.252 -3.875 1.00 81.25 80 ALA A O 1
ATOM 588 N N . ALA A 1 81 ? 13.523 9.265 -4.255 1.00 81.75 81 ALA A N 1
ATOM 589 C CA . ALA A 1 81 ? 12.484 8.451 -3.631 1.00 81.75 81 ALA A CA 1
ATOM 590 C C . ALA A 1 81 ? 12.333 8.764 -2.132 1.00 81.75 81 ALA A C 1
ATOM 592 O O . ALA A 1 81 ? 11.216 8.959 -1.650 1.00 81.75 81 ALA A O 1
ATOM 593 N N . GLY A 1 82 ? 13.451 8.893 -1.408 1.00 82.56 82 GLY A N 1
ATOM 594 C CA . GLY A 1 82 ? 13.466 9.275 0.004 1.00 82.56 82 GLY A CA 1
ATOM 595 C C . GLY A 1 82 ? 12.868 10.662 0.257 1.00 82.56 82 GLY A C 1
ATOM 596 O O . GLY A 1 82 ? 12.045 10.813 1.159 1.00 82.56 82 GLY A O 1
ATOM 597 N N . ARG A 1 83 ? 13.210 11.663 -0.570 1.00 83.12 83 ARG A N 1
ATOM 598 C CA . ARG A 1 83 ? 12.598 13.003 -0.504 1.00 83.12 83 ARG A CA 1
ATOM 599 C C . ARG A 1 83 ? 11.099 12.942 -0.753 1.00 83.12 83 ARG A C 1
ATOM 601 O O . ARG A 1 83 ? 10.345 13.418 0.083 1.00 83.12 83 ARG A O 1
ATOM 608 N N . LYS A 1 84 ? 10.662 12.276 -1.822 1.00 82.50 84 LYS A N 1
ATOM 609 C CA . LYS A 1 84 ? 9.237 12.144 -2.159 1.00 82.50 84 LYS A CA 1
ATOM 610 C C . LYS A 1 84 ? 8.437 11.425 -1.064 1.00 82.50 84 LYS A C 1
ATOM 612 O O . LYS A 1 84 ? 7.333 11.843 -0.722 1.00 82.50 84 LYS A O 1
ATOM 617 N N . GLY A 1 85 ? 8.993 10.363 -0.481 1.00 81.50 85 GLY A N 1
ATOM 618 C CA . GLY A 1 85 ? 8.374 9.655 0.645 1.00 81.50 85 GLY A CA 1
ATOM 619 C C . GLY A 1 85 ? 8.335 10.493 1.928 1.00 81.50 85 GLY A C 1
ATOM 620 O O . GLY A 1 85 ? 7.349 10.465 2.673 1.00 81.50 85 GLY A O 1
ATOM 621 N N . GLY A 1 86 ? 9.388 11.277 2.166 1.00 79.31 86 GLY A N 1
ATOM 622 C CA . GLY A 1 86 ? 9.484 12.227 3.270 1.00 79.31 86 GLY A CA 1
ATOM 623 C C . GLY A 1 86 ? 8.537 13.418 3.125 1.00 79.31 86 GLY A C 1
ATOM 624 O O . GLY A 1 86 ? 7.960 13.837 4.118 1.00 79.31 86 GLY A O 1
ATOM 625 N N . GLU A 1 87 ? 8.320 13.923 1.913 1.00 72.69 87 GLU A N 1
ATOM 626 C CA . GLU A 1 87 ? 7.379 15.005 1.603 1.00 72.69 87 GLU A CA 1
ATOM 627 C C . GLU A 1 87 ? 5.934 14.572 1.803 1.00 72.69 87 GLU A C 1
ATOM 629 O O . GLU A 1 87 ? 5.170 15.312 2.419 1.00 72.69 87 GLU A O 1
ATOM 634 N N . ALA A 1 88 ? 5.575 13.358 1.365 1.00 67.75 88 ALA A N 1
ATOM 635 C CA . ALA A 1 88 ? 4.281 12.776 1.696 1.00 67.75 88 ALA A CA 1
ATOM 636 C C . ALA A 1 88 ? 4.122 12.763 3.224 1.00 67.75 88 ALA A C 1
ATOM 638 O O . ALA A 1 88 ? 3.306 13.508 3.757 1.00 67.75 88 ALA A O 1
ATOM 639 N N . SER A 1 89 ? 5.014 12.061 3.930 1.00 66.81 89 SER A N 1
ATOM 640 C CA . SER A 1 89 ? 4.990 11.901 5.395 1.00 66.81 89 SER A CA 1
ATOM 641 C C . SER A 1 89 ? 5.032 13.224 6.180 1.00 66.81 89 SER A C 1
ATOM 643 O O . SER A 1 89 ? 4.440 13.353 7.256 1.00 66.81 89 SER A O 1
ATOM 645 N N . GLY A 1 90 ? 5.771 14.200 5.658 1.00 63.69 90 GLY A N 1
ATOM 646 C CA . GLY A 1 90 ? 6.021 15.511 6.241 1.00 63.69 90 GLY A CA 1
ATOM 647 C C . GLY A 1 90 ? 4.885 16.494 5.999 1.00 63.69 90 GLY A C 1
ATOM 648 O O . GLY A 1 90 ? 4.620 17.305 6.877 1.00 63.69 90 GLY A O 1
ATOM 649 N N . ALA A 1 91 ? 4.150 16.388 4.890 1.00 61.91 91 ALA A N 1
ATOM 650 C CA . ALA A 1 91 ? 2.977 17.221 4.638 1.00 61.91 91 ALA A CA 1
ATOM 651 C C . ALA A 1 91 ? 1.875 16.973 5.682 1.00 61.91 91 ALA A C 1
ATOM 653 O O . ALA A 1 91 ? 1.290 17.922 6.202 1.00 61.91 91 ALA A O 1
ATOM 654 N N . HIS A 1 92 ? 1.637 15.713 6.068 1.00 58.81 92 HIS A N 1
ATOM 655 C CA . HIS A 1 92 ? 0.648 15.386 7.105 1.00 58.81 92 HIS A CA 1
ATOM 656 C C . HIS A 1 92 ? 1.110 15.816 8.505 1.00 58.81 92 HIS A C 1
ATOM 658 O O . HIS A 1 92 ? 0.325 16.362 9.280 1.00 58.81 92 HIS A O 1
ATOM 664 N N . ARG A 1 93 ? 2.393 15.595 8.835 1.00 60.34 93 ARG A N 1
ATOM 665 C CA . ARG A 1 93 ? 2.955 15.975 10.142 1.00 60.34 93 ARG A CA 1
ATOM 666 C C . ARG A 1 93 ? 3.124 17.490 10.285 1.00 60.34 93 ARG A C 1
ATOM 668 O O . ARG A 1 93 ? 2.885 18.023 11.360 1.00 60.34 93 ARG A O 1
ATOM 675 N N . GLY A 1 94 ? 3.486 18.179 9.205 1.00 59.66 94 GLY A N 1
ATOM 676 C CA . GLY A 1 94 ? 3.590 19.635 9.127 1.00 59.66 94 GLY A CA 1
ATOM 677 C C . GLY A 1 94 ? 2.229 20.316 9.253 1.00 59.66 94 GLY A C 1
ATOM 678 O O . GLY A 1 94 ? 2.111 21.285 9.996 1.00 59.66 94 GLY A O 1
ATOM 679 N N . ALA A 1 95 ? 1.183 19.765 8.629 1.00 59.88 95 ALA A N 1
ATOM 680 C CA . ALA A 1 95 ? -0.188 20.241 8.814 1.00 59.88 95 ALA A CA 1
ATOM 681 C C . ALA A 1 95 ? -0.685 20.044 10.260 1.00 59.88 95 ALA A C 1
ATOM 683 O O . ALA A 1 95 ? -1.273 20.958 10.832 1.00 59.88 95 ALA A O 1
ATOM 684 N N . GLN A 1 96 ? -0.396 18.894 10.886 1.00 59.09 96 GLN A N 1
ATOM 685 C CA . GLN A 1 96 ? -0.729 18.659 12.299 1.00 59.09 96 GLN A CA 1
ATOM 686 C C . GLN A 1 96 ? 0.069 19.557 13.257 1.00 59.09 96 GLN A C 1
ATOM 688 O O . GLN A 1 96 ? -0.501 20.078 14.211 1.00 59.09 96 GLN A O 1
ATOM 693 N N . ALA A 1 97 ? 1.360 19.787 12.999 1.00 56.31 97 ALA A N 1
ATOM 694 C CA . ALA A 1 97 ? 2.198 20.671 13.811 1.00 56.31 97 ALA A CA 1
ATOM 695 C C . ALA A 1 97 ? 1.776 22.147 13.691 1.00 56.31 97 ALA A C 1
ATOM 697 O O . ALA A 1 97 ? 1.731 22.856 14.695 1.00 56.31 97 ALA A O 1
ATOM 698 N N . ALA A 1 98 ? 1.406 22.601 12.489 1.00 55.84 98 ALA A N 1
ATOM 699 C CA . ALA A 1 98 ? 0.886 23.950 12.264 1.00 55.84 98 ALA A CA 1
ATOM 700 C C . ALA A 1 98 ? -0.497 24.157 12.912 1.00 55.84 98 ALA A C 1
ATOM 702 O O . ALA A 1 98 ? -0.740 25.197 13.523 1.00 55.84 98 ALA A O 1
ATOM 703 N N . ALA A 1 99 ? -1.384 23.157 12.847 1.00 56.06 99 ALA A N 1
ATOM 704 C CA . ALA A 1 99 ? -2.686 23.198 13.515 1.00 56.06 99 ALA A CA 1
ATOM 705 C C . ALA A 1 99 ? -2.561 23.165 15.052 1.00 56.06 99 ALA A C 1
ATOM 707 O O . ALA A 1 99 ? -3.256 23.910 15.743 1.00 56.06 99 ALA A O 1
ATOM 708 N N . ALA A 1 100 ? -1.637 22.364 15.594 1.00 56.28 100 ALA A N 1
ATOM 709 C CA . ALA A 1 100 ? -1.347 22.326 17.027 1.00 56.28 100 ALA A CA 1
ATOM 710 C C . ALA A 1 100 ? -0.799 23.673 17.535 1.00 56.28 100 ALA A C 1
ATOM 712 O O . ALA A 1 100 ? -1.281 24.186 18.547 1.00 56.28 100 ALA A O 1
ATOM 713 N N . ALA A 1 101 ? 0.124 24.299 16.796 1.00 55.78 101 ALA A N 1
ATOM 714 C CA . ALA A 1 101 ? 0.644 25.628 17.121 1.00 55.78 101 ALA A CA 1
ATOM 715 C C . ALA A 1 101 ? -0.458 26.707 17.112 1.00 55.78 101 ALA A C 1
ATOM 717 O O . ALA A 1 101 ? -0.536 27.506 18.045 1.00 55.78 101 ALA A O 1
ATOM 718 N N . ALA A 1 102 ? -1.370 26.679 16.133 1.00 57.41 102 ALA A N 1
ATOM 719 C CA . ALA A 1 102 ? -2.508 27.602 16.063 1.00 57.41 102 ALA A CA 1
ATOM 720 C C . ALA A 1 102 ? -3.528 27.406 17.205 1.00 57.41 102 ALA A C 1
ATOM 722 O O . ALA A 1 102 ? -4.128 28.370 17.678 1.00 57.41 102 ALA A O 1
ATOM 723 N N . SER A 1 103 ? -3.705 26.171 17.689 1.00 58.34 103 SER A N 1
ATOM 724 C CA . SER A 1 103 ? -4.587 25.878 18.830 1.00 58.34 103 SER A CA 1
ATOM 725 C C . SER A 1 103 ? -3.997 26.316 20.178 1.00 58.34 103 SER A C 1
ATOM 727 O O . SER A 1 103 ? -4.732 26.741 21.066 1.00 58.34 103 SER A O 1
ATOM 729 N N . SER A 1 104 ? -2.665 26.297 20.314 1.00 58.16 104 SER A N 1
ATOM 730 C CA . SER A 1 104 ? -1.971 26.727 21.537 1.00 58.16 104 SER A CA 1
ATOM 731 C C . SER A 1 104 ? -1.961 28.246 21.752 1.00 58.16 104 SER A C 1
ATOM 733 O O . SER A 1 104 ? -1.774 28.701 22.877 1.00 58.16 104 SER A O 1
ATOM 735 N N . SER A 1 105 ? -2.216 29.039 20.706 1.00 57.16 105 SER A N 1
ATOM 736 C CA . SER A 1 105 ? -2.315 30.503 20.801 1.00 57.16 105 SER A CA 1
ATOM 737 C C . SER A 1 105 ? -3.708 31.027 21.177 1.00 57.16 105 SER A C 1
ATOM 739 O O . SER A 1 105 ? -3.854 32.228 21.377 1.00 57.16 105 SER A O 1
ATOM 741 N N . ALA A 1 106 ? -4.728 30.164 21.280 1.00 53.06 106 ALA A N 1
ATOM 742 C CA . ALA A 1 106 ? -6.125 30.563 21.509 1.00 53.06 106 ALA A CA 1
ATOM 743 C C . ALA A 1 106 ? -6.672 30.224 22.915 1.00 53.06 106 ALA A C 1
ATOM 745 O O . ALA A 1 106 ? -7.873 30.336 23.141 1.00 53.06 106 ALA A O 1
ATOM 746 N N . GLY A 1 107 ? -5.824 29.804 23.861 1.00 54.44 107 GLY A N 1
ATOM 747 C CA . GLY A 1 107 ? -6.264 29.305 25.170 1.00 54.44 107 GLY A CA 1
ATOM 748 C C . GLY A 1 107 ? -5.424 29.788 26.347 1.00 54.44 107 GLY A C 1
ATOM 749 O O . GLY A 1 107 ? -4.847 28.960 27.039 1.00 54.44 107 GLY A O 1
ATOM 750 N N . SER A 1 108 ? -5.363 31.103 26.579 1.00 48.00 108 SER A N 1
ATOM 751 C CA . SER A 1 108 ? -4.837 31.684 27.826 1.00 48.00 108 SER A CA 1
ATOM 752 C C . SER A 1 108 ? -5.582 32.978 28.180 1.00 48.00 108 SER A C 1
ATOM 754 O O . SER A 1 108 ? -5.026 34.065 28.069 1.00 48.00 108 SER A O 1
ATOM 756 N N . ASP A 1 109 ? -6.837 32.857 28.618 1.00 53.47 109 ASP A N 1
ATOM 757 C CA . ASP A 1 109 ? -7.549 33.903 29.370 1.00 53.47 109 ASP A CA 1
ATOM 758 C C . ASP A 1 109 ? -7.5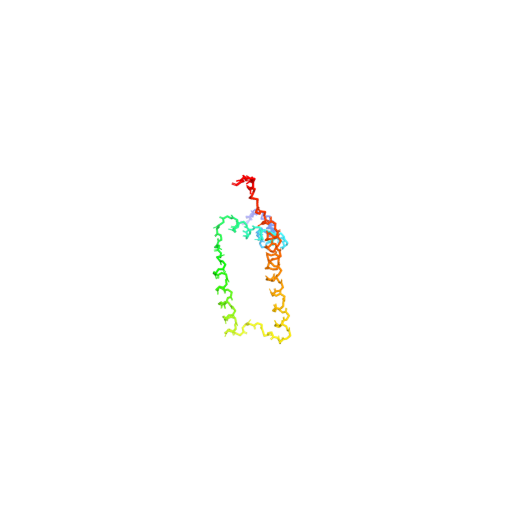66 33.511 30.862 1.00 53.47 109 ASP A C 1
ATOM 760 O O . ASP A 1 109 ? -8.438 32.745 31.286 1.00 53.47 109 ASP A O 1
ATOM 764 N N . PRO A 1 110 ? -6.624 33.979 31.705 1.00 53.81 110 PRO A N 1
ATOM 765 C CA . PRO A 1 110 ? -6.784 33.895 33.149 1.00 53.81 110 PRO A CA 1
ATOM 766 C C . PRO A 1 110 ? -7.730 35.013 33.612 1.00 53.81 110 PRO A C 1
ATOM 768 O O . PRO A 1 110 ? -7.314 36.067 34.091 1.00 53.81 110 PRO A O 1
ATOM 771 N N . GLY A 1 111 ? -9.034 34.775 33.465 1.00 50.25 111 GLY A N 1
ATOM 772 C CA . GLY A 1 111 ? -10.070 35.550 34.141 1.00 50.25 111 GLY A CA 1
ATOM 773 C C . GLY A 1 111 ? -10.042 35.274 35.647 1.00 50.25 111 GLY A C 1
ATOM 774 O O . GLY A 1 111 ? -10.302 34.155 36.081 1.00 50.25 111 GLY A O 1
ATOM 775 N N . GLY A 1 112 ? -9.734 36.294 36.450 1.00 45.34 112 GLY A N 1
ATOM 776 C CA . GLY A 1 112 ? -9.645 36.174 37.908 1.00 45.34 112 GLY A CA 1
ATOM 777 C C . GLY A 1 112 ? -9.718 37.521 38.621 1.00 45.34 112 GLY A C 1
ATOM 778 O O . GLY A 1 112 ? -8.759 37.960 39.241 1.00 45.34 112 GLY A O 1
ATOM 779 N N . SER A 1 113 ? -10.867 38.180 38.495 1.00 57.62 113 SER A N 1
ATOM 780 C CA . SER A 1 113 ? -11.301 39.339 39.283 1.00 57.62 113 SER A CA 1
ATOM 781 C C . SER A 1 113 ? -11.353 39.024 40.783 1.00 57.62 113 SER A C 1
ATOM 783 O O . SER A 1 113 ? -12.143 38.160 41.151 1.00 57.62 113 SER A O 1
ATOM 785 N N . GLN A 1 114 ? -10.588 39.754 41.611 1.00 53.56 114 GLN A N 1
ATOM 786 C CA . GLN A 1 114 ? -10.922 40.229 42.976 1.00 53.56 114 GLN A CA 1
ATOM 787 C C . GLN A 1 114 ? -10.012 41.458 43.238 1.00 53.56 114 GLN A C 1
ATOM 789 O O . GLN A 1 114 ? -8.803 41.345 43.093 1.00 53.56 114 GLN A O 1
ATOM 794 N N . GLY A 1 115 ? -10.432 42.690 43.529 1.00 45.75 115 GLY A N 1
ATOM 795 C CA . GLY A 1 115 ? -11.699 43.199 44.042 1.00 45.75 115 GLY A CA 1
ATOM 796 C C . GLY A 1 115 ? -11.534 43.661 45.499 1.00 45.75 115 GLY A C 1
ATOM 797 O O . GLY A 1 115 ? -11.526 42.818 46.381 1.00 45.75 115 GLY A O 1
ATOM 798 N N . GLY A 1 116 ? -11.457 44.984 45.730 1.00 44.34 116 GLY A N 1
ATOM 799 C CA . GLY A 1 116 ? -11.702 45.674 47.019 1.00 44.34 116 GLY A CA 1
ATOM 800 C C . GLY A 1 116 ? -10.486 45.833 47.955 1.00 44.34 116 GLY A C 1
ATOM 801 O O . GLY A 1 116 ? -9.907 44.848 48.378 1.00 44.34 116 GLY A O 1
ATOM 802 N N . ALA A 1 117 ? -9.932 47.023 48.216 1.00 53.66 117 ALA A N 1
ATOM 803 C CA . ALA A 1 117 ? -10.475 48.234 48.860 1.00 5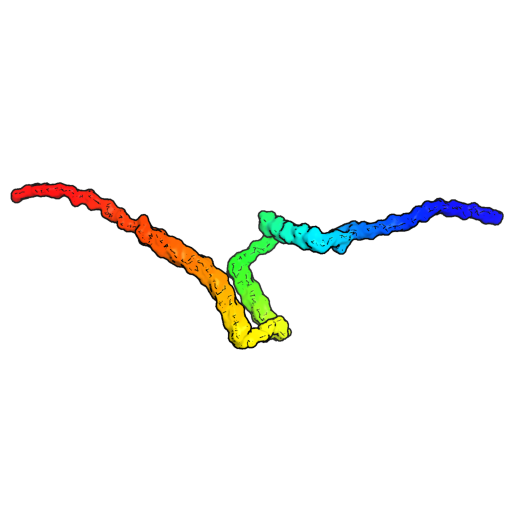3.66 117 ALA A CA 1
ATOM 804 C C . ALA A 1 117 ? -10.315 48.265 50.401 1.00 53.66 117 ALA A C 1
ATOM 806 O O . ALA A 1 117 ? -10.990 47.550 51.127 1.00 53.66 117 ALA A O 1
ATOM 807 N N . THR A 1 118 ? -9.469 49.219 50.825 1.00 56.78 118 THR A N 1
ATOM 808 C CA . THR A 1 118 ? -9.580 50.138 51.982 1.00 56.78 118 THR A CA 1
ATOM 809 C C . THR A 1 118 ? -9.495 49.625 53.425 1.00 56.78 118 THR A C 1
ATOM 811 O O . THR A 1 118 ? -10.326 48.836 53.856 1.00 56.78 118 THR A O 1
ATOM 814 N N . GLY A 1 119 ? -8.649 50.300 54.219 1.00 56.78 119 GLY A N 1
ATOM 815 C CA . GLY A 1 119 ? -9.093 50.853 55.508 1.00 56.78 119 GLY A CA 1
ATOM 816 C C . GLY A 1 119 ? -8.111 50.771 56.682 1.00 56.78 119 GLY A C 1
ATOM 817 O O . GLY A 1 119 ? -8.004 49.708 57.272 1.00 56.78 119 GLY A O 1
ATOM 818 N N . ALA A 1 120 ? -7.518 51.933 57.007 1.00 50.38 120 ALA A N 1
ATOM 819 C CA . ALA A 1 120 ? -7.070 52.451 58.318 1.00 50.38 120 ALA A CA 1
ATOM 820 C C . ALA A 1 120 ? -6.162 51.602 59.230 1.00 50.38 120 ALA A C 1
ATOM 822 O O . ALA A 1 120 ? -6.635 50.614 59.827 1.00 50.38 120 ALA A O 1
#

InterPro domains:
  IPR019626 Stress-induced protein, KGG, repeat [PF10685] (19-40)
  IPR019626 Stress-induced protein, KGG, repeat [PF10685] (50-65)
  IPR019626 Stress-induced protein, KGG, repeat [PF10685] (71-90)

Sequence (120 aa):
MASSTPPGGGPPARSFGRGFASMDPERQREIASQGGRAAHERGTAHEFTSEEAREAGSKGGKAAHERGTAHEFDSEEARAAGRKGGEASGAHRGAQAAAAAASSSAGSDPGGSQGGATGA

Radius of gyration: 33.82 Å; chains: 1; bounding box: 55×101×107 Å